Protein AF-A0A4S8LEG8-F1 (afdb_monomer_lite)

Structure (mmCIF, N/CA/C/O backbone):
data_AF-A0A4S8LEG8-F1
#
_entry.id   AF-A0A4S8LEG8-F1
#
loop_
_atom_site.group_PDB
_atom_site.id
_atom_site.type_symbol
_atom_site.label_atom_id
_atom_site.label_alt_id
_atom_site.label_comp_id
_atom_site.label_asym_id
_atom_site.label_entity_id
_atom_site.label_seq_id
_atom_site.pdbx_PDB_ins_code
_atom_site.Cartn_x
_atom_site.Cartn_y
_atom_site.Cartn_z
_atom_site.occupancy
_atom_site.B_iso_or_equiv
_atom_site.auth_seq_id
_atom_site.auth_comp_id
_atom_site.auth_asym_id
_atom_site.auth_atom_id
_atom_site.pdbx_PDB_model_num
ATOM 1 N N . LYS A 1 1 ? 1.225 3.881 13.366 1.00 89.31 1 LYS A N 1
ATOM 2 C CA . LYS A 1 1 ? 0.343 2.714 13.614 1.00 89.31 1 LYS A CA 1
ATOM 3 C C . LYS A 1 1 ? -0.800 3.166 14.527 1.00 89.31 1 LYS A C 1
ATOM 5 O O . LYS A 1 1 ? -0.627 4.171 15.211 1.00 89.31 1 LYS A O 1
ATOM 10 N N . CYS A 1 2 ? -1.961 2.520 14.478 1.00 96.50 2 CYS A N 1
ATOM 11 C CA . CYS A 1 2 ? -3.060 2.716 15.419 1.00 96.50 2 CYS A CA 1
ATOM 12 C C . CYS A 1 2 ? -2.586 2.355 16.827 1.00 96.50 2 CYS A C 1
ATOM 14 O O . CYS A 1 2 ? -1.682 1.531 16.978 1.00 96.50 2 CYS A O 1
ATOM 16 N N . MET A 1 3 ? -3.184 2.983 17.838 1.00 95.31 3 MET A N 1
ATOM 17 C CA . MET A 1 3 ? -2.971 2.568 19.221 1.00 95.31 3 MET A CA 1
ATOM 18 C C . MET A 1 3 ? -3.583 1.183 19.426 1.00 95.31 3 MET A C 1
ATOM 20 O O . MET A 1 3 ? -4.599 0.857 18.805 1.00 95.31 3 MET A O 1
ATOM 24 N N . GLU A 1 4 ? -2.965 0.384 20.284 1.00 93.88 4 GLU A N 1
ATOM 25 C CA . GLU A 1 4 ? -3.436 -0.961 20.602 1.00 93.88 4 GLU A CA 1
ATOM 26 C C . GLU A 1 4 ? -4.898 -0.945 21.076 1.00 93.88 4 GLU A C 1
ATOM 28 O O . GLU A 1 4 ? -5.312 -0.054 21.820 1.00 93.88 4 GLU A O 1
ATOM 33 N N . GLY A 1 5 ? -5.701 -1.889 20.577 1.00 93.44 5 GLY A N 1
ATOM 34 C CA . GLY A 1 5 ? -7.127 -1.995 20.896 1.00 93.44 5 GLY A CA 1
ATOM 35 C C . GLY A 1 5 ? -8.019 -0.928 20.251 1.00 93.44 5 GLY A C 1
ATOM 36 O O . GLY A 1 5 ? -9.228 -0.919 20.482 1.00 93.44 5 GLY A O 1
ATOM 37 N N . THR A 1 6 ? -7.474 -0.027 19.425 1.00 95.75 6 THR A N 1
ATOM 38 C CA . THR A 1 6 ? -8.263 0.997 18.722 1.00 95.75 6 THR A CA 1
ATOM 39 C C . THR A 1 6 ?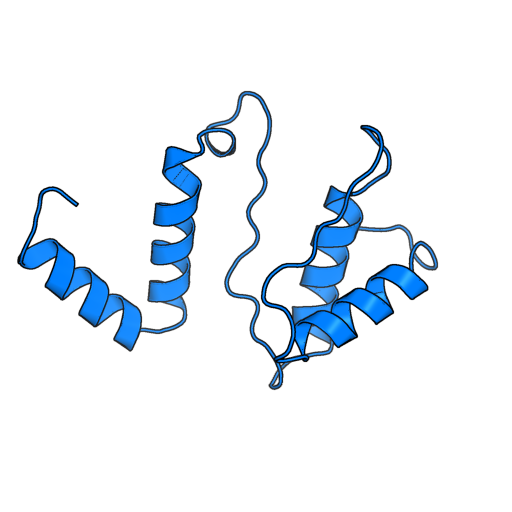 -8.487 0.631 17.261 1.00 95.75 6 THR A C 1
ATOM 41 O O . THR A 1 6 ? -7.613 0.078 16.602 1.00 95.75 6 THR A O 1
ATOM 44 N N . ARG A 1 7 ? -9.654 1.004 16.714 1.00 95.38 7 ARG A N 1
ATOM 45 C CA . ARG A 1 7 ? -10.003 0.799 15.289 1.00 95.38 7 ARG A CA 1
ATOM 46 C C . ARG A 1 7 ? -9.966 -0.670 14.834 1.00 95.38 7 ARG A C 1
ATOM 48 O O . ARG A 1 7 ? -9.916 -0.923 13.637 1.00 95.38 7 ARG A O 1
ATOM 55 N N . GLU A 1 8 ? -10.061 -1.608 15.772 1.00 96.69 8 GLU A N 1
ATOM 56 C CA . GLU A 1 8 ? -9.981 -3.050 15.524 1.00 96.69 8 GLU A CA 1
ATOM 57 C C . GLU A 1 8 ? -10.996 -3.534 14.490 1.00 96.69 8 GLU A C 1
ATOM 59 O O . GLU A 1 8 ? -10.608 -4.171 13.516 1.00 96.69 8 GLU A O 1
ATOM 64 N N . GLN A 1 9 ? -12.268 -3.151 14.638 1.00 97.06 9 GLN A N 1
ATOM 65 C CA . GLN A 1 9 ? -13.312 -3.540 13.688 1.00 97.06 9 GLN A CA 1
ATOM 66 C C . GLN A 1 9 ? -13.002 -3.058 12.265 1.00 97.06 9 GLN A C 1
ATOM 68 O O . GLN A 1 9 ? -13.052 -3.838 11.323 1.00 97.06 9 GLN A O 1
ATOM 73 N N . LEU A 1 10 ? -12.599 -1.791 12.117 1.00 96.88 10 LEU A N 1
ATOM 74 C CA . LEU A 1 10 ? -12.235 -1.224 10.817 1.00 96.88 10 LEU A CA 1
ATOM 75 C C . LEU A 1 10 ? -11.048 -1.967 10.188 1.00 96.88 10 LEU A C 1
ATOM 77 O O . LEU A 1 10 ? -11.038 -2.194 8.984 1.00 96.88 10 LEU A O 1
ATOM 81 N N . LEU A 1 11 ? -10.040 -2.328 10.985 1.00 97.06 11 LEU A N 1
ATOM 82 C CA . LEU A 1 11 ? -8.883 -3.074 10.490 1.00 97.06 11 LEU A CA 1
ATOM 83 C C . LEU A 1 11 ? -9.274 -4.493 10.057 1.00 97.06 11 LEU A C 1
ATOM 85 O O . LEU A 1 11 ? -8.860 -4.915 8.984 1.00 97.06 11 LEU A O 1
ATOM 89 N N . GLN A 1 12 ? -10.130 -5.177 10.820 1.00 95.75 12 GLN A N 1
ATOM 90 C CA . GLN A 1 12 ? -10.661 -6.493 10.447 1.00 95.75 12 GLN A CA 1
ATOM 91 C C . GLN A 1 12 ? -11.478 -6.441 9.149 1.00 95.75 12 GLN A C 1
ATOM 93 O O . GLN A 1 12 ? -11.356 -7.326 8.304 1.00 95.75 12 GLN A O 1
ATOM 98 N N . ASP A 1 13 ? -12.297 -5.404 8.968 1.00 95.81 13 ASP A N 1
ATOM 99 C CA . ASP A 1 13 ? -13.072 -5.214 7.740 1.00 95.81 13 ASP A CA 1
ATOM 100 C C . ASP A 1 13 ? -12.144 -4.971 6.537 1.00 95.81 13 ASP A C 1
ATOM 102 O O . ASP A 1 13 ? -12.359 -5.526 5.459 1.00 95.81 13 ASP A O 1
ATOM 106 N N . LEU A 1 14 ? -11.065 -4.204 6.729 1.00 95.94 14 LEU A N 1
ATOM 107 C CA . LEU A 1 14 ? -10.052 -3.964 5.700 1.00 95.94 14 LEU A CA 1
ATOM 108 C C . LEU A 1 14 ? -9.224 -5.217 5.373 1.00 95.94 14 LEU A C 1
ATOM 110 O O . LEU A 1 14 ? -8.911 -5.436 4.209 1.00 95.94 14 LEU A O 1
ATOM 114 N N . GLU A 1 15 ? -8.893 -6.060 6.350 1.00 94.44 15 GLU A N 1
ATOM 115 C CA . GLU A 1 15 ? -8.215 -7.345 6.110 1.00 94.44 15 GLU A CA 1
ATOM 116 C C . GLU A 1 15 ? -9.083 -8.295 5.274 1.00 94.44 15 GLU A C 1
ATOM 118 O O . GLU A 1 15 ? -8.612 -8.904 4.309 1.00 94.44 15 GLU A O 1
ATOM 123 N N . LYS A 1 16 ? -10.382 -8.370 5.580 1.00 93.75 16 LYS A N 1
ATOM 124 C CA . LYS A 1 16 ? -11.339 -9.119 4.752 1.00 93.75 16 LYS A CA 1
ATOM 125 C C . LYS A 1 16 ? -11.411 -8.544 3.344 1.00 93.75 16 LYS A C 1
ATOM 127 O O . LYS A 1 16 ? -11.384 -9.298 2.378 1.00 93.75 16 LYS A O 1
ATOM 132 N N . TRP A 1 17 ? -11.451 -7.218 3.221 1.00 94.94 17 TRP A N 1
ATOM 133 C CA . TRP A 1 17 ? -11.417 -6.561 1.919 1.00 94.94 17 TRP A CA 1
ATOM 134 C C . TRP A 1 17 ? -10.155 -6.933 1.126 1.00 94.94 17 TRP A C 1
ATOM 136 O O . TRP A 1 17 ? -10.283 -7.275 -0.044 1.00 94.94 17 TRP A O 1
ATOM 146 N N . THR A 1 18 ? -8.966 -6.963 1.747 1.00 93.19 18 THR A N 1
ATOM 147 C CA . THR A 1 18 ? -7.722 -7.297 1.022 1.00 93.19 18 THR A CA 1
ATOM 148 C C . THR A 1 18 ? -7.731 -8.686 0.392 1.00 93.19 18 THR A C 1
ATOM 150 O O . THR A 1 18 ? -7.061 -8.889 -0.610 1.00 93.19 18 THR A O 1
ATOM 153 N N . THR A 1 19 ? -8.485 -9.632 0.951 1.00 90.94 19 THR A N 1
ATOM 154 C CA . THR A 1 19 ? -8.565 -11.017 0.454 1.00 90.94 19 THR A CA 1
ATOM 155 C C . THR A 1 19 ? -9.793 -11.271 -0.427 1.00 90.94 19 THR A C 1
ATOM 157 O O . THR A 1 19 ? -9.967 -12.378 -0.935 1.00 90.94 19 THR A O 1
ATOM 160 N N . SER A 1 20 ? -10.640 -10.258 -0.630 1.00 90.00 20 SER A N 1
ATOM 161 C CA . SER A 1 20 ? -11.809 -10.329 -1.505 1.00 90.00 20 SER A CA 1
ATOM 162 C C . SER A 1 20 ? -11.453 -9.931 -2.938 1.00 90.00 20 SER A C 1
ATOM 164 O O . SER A 1 20 ? -10.753 -8.951 -3.169 1.00 90.00 20 SER A O 1
ATOM 166 N N . ASN A 1 21 ? -12.016 -10.646 -3.914 1.00 83.88 21 ASN A N 1
ATOM 167 C CA . ASN A 1 21 ? -11.873 -10.330 -5.340 1.00 83.88 21 ASN A CA 1
ATOM 168 C C . ASN A 1 21 ? -12.974 -9.387 -5.867 1.00 83.88 21 ASN A C 1
ATOM 170 O O . ASN A 1 21 ? -13.066 -9.158 -7.071 1.00 83.88 21 ASN A O 1
ATOM 174 N N . GLU A 1 22 ? -13.844 -8.868 -4.997 1.00 87.62 22 GLU A N 1
ATOM 175 C CA . GLU A 1 22 ? -15.012 -8.077 -5.408 1.00 87.62 22 GLU A CA 1
ATOM 176 C C . GLU A 1 22 ? -14.705 -6.583 -5.595 1.00 87.62 22 GLU A C 1
ATOM 178 O O . GLU A 1 22 ? -15.378 -5.902 -6.370 1.00 87.62 22 GLU A O 1
ATOM 183 N N . GLN A 1 23 ? -13.708 -6.047 -4.879 1.00 88.75 23 GLN A N 1
ATOM 184 C CA . GLN A 1 23 ? -13.403 -4.615 -4.856 1.00 88.75 23 GLN A CA 1
ATOM 185 C C . GLN A 1 23 ? -11.898 -4.355 -4.904 1.00 88.75 23 GLN A C 1
ATOM 187 O O . GLN A 1 23 ? -11.163 -4.764 -4.014 1.00 88.75 23 GLN A O 1
ATOM 192 N N . ASN A 1 24 ? -11.456 -3.555 -5.876 1.00 90.31 24 ASN A N 1
ATOM 193 C CA . ASN A 1 24 ? -10.032 -3.252 -6.077 1.00 90.31 24 ASN A CA 1
ATOM 194 C C . ASN A 1 24 ? -9.525 -2.049 -5.262 1.00 90.31 24 ASN A C 1
ATOM 196 O O . ASN A 1 24 ? -8.319 -1.830 -5.178 1.00 90.31 24 ASN A O 1
ATOM 200 N N . VAL A 1 25 ? -10.421 -1.233 -4.690 1.00 93.31 25 VAL A N 1
ATOM 201 C CA . VAL A 1 25 ? -10.055 -0.006 -3.963 1.00 93.31 25 VAL A CA 1
ATOM 202 C C . VAL A 1 25 ? -10.887 0.136 -2.692 1.00 93.31 25 VAL A C 1
ATOM 204 O O . VAL A 1 25 ? -12.112 0.197 -2.760 1.00 93.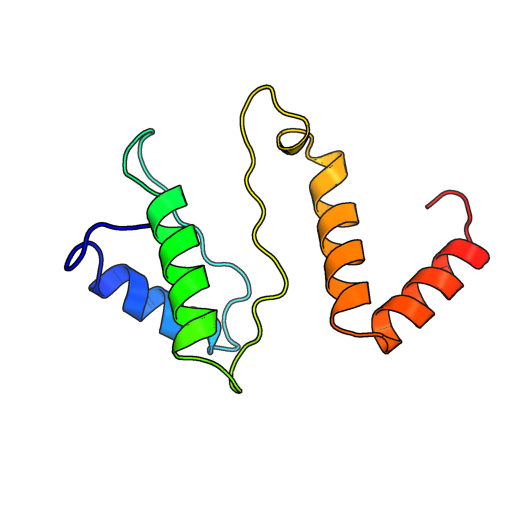31 25 VAL A O 1
ATOM 207 N N . ALA A 1 26 ? -10.212 0.287 -1.551 1.00 94.19 26 ALA A N 1
ATOM 208 C CA . ALA A 1 26 ? -10.811 0.738 -0.299 1.00 94.19 26 ALA A CA 1
ATOM 209 C C . ALA A 1 26 ? -10.478 2.213 -0.043 1.00 94.19 26 ALA A C 1
ATOM 211 O O . ALA A 1 26 ? -9.331 2.644 -0.181 1.00 94.19 26 ALA A O 1
ATOM 212 N N . TRP A 1 27 ? -11.480 2.991 0.371 1.00 95.00 27 TRP A N 1
ATOM 213 C CA . TRP A 1 27 ? -11.335 4.423 0.630 1.00 95.00 27 TRP A CA 1
ATOM 214 C C . TRP A 1 27 ? -11.529 4.757 2.112 1.00 95.00 27 TRP A C 1
ATOM 216 O O . TRP A 1 27 ? -12.617 4.589 2.660 1.00 95.00 27 TRP A O 1
ATOM 226 N N . ILE A 1 28 ? -10.486 5.285 2.761 1.00 94.50 28 ILE A N 1
ATOM 227 C CA . ILE A 1 28 ? -10.530 5.729 4.164 1.00 94.50 28 ILE A CA 1
ATOM 228 C C . ILE A 1 28 ? -10.594 7.259 4.201 1.00 94.50 28 ILE A C 1
ATOM 230 O O . ILE A 1 28 ? -9.608 7.944 3.921 1.00 94.50 28 ILE A O 1
ATOM 234 N N . SER A 1 29 ? -11.741 7.810 4.595 1.00 94.06 29 SER A N 1
ATOM 235 C CA . SER A 1 29 ? -11.977 9.256 4.674 1.00 94.06 29 SER A CA 1
ATOM 236 C C . SER A 1 29 ? -12.234 9.733 6.108 1.00 94.06 29 SER A C 1
ATOM 238 O O . SER A 1 29 ? -12.501 8.954 7.020 1.00 94.06 29 SER A O 1
ATOM 240 N N . GLY A 1 30 ? -12.077 11.039 6.337 1.00 93.94 30 GLY A N 1
ATOM 241 C CA . GLY A 1 30 ? -12.275 11.657 7.648 1.00 93.94 30 GLY A CA 1
ATOM 242 C C . GLY A 1 30 ? -11.465 12.935 7.836 1.00 93.94 30 GLY A C 1
ATOM 243 O O . GLY A 1 30 ? -10.576 13.253 7.040 1.00 93.94 30 GLY A O 1
ATOM 244 N N . ILE A 1 31 ? -11.749 13.650 8.923 1.00 95.25 31 ILE A N 1
ATOM 245 C CA . ILE A 1 31 ? -11.146 14.950 9.252 1.00 95.25 31 ILE A CA 1
ATOM 246 C C . ILE A 1 31 ? -9.612 14.837 9.355 1.00 95.25 31 ILE A C 1
ATOM 2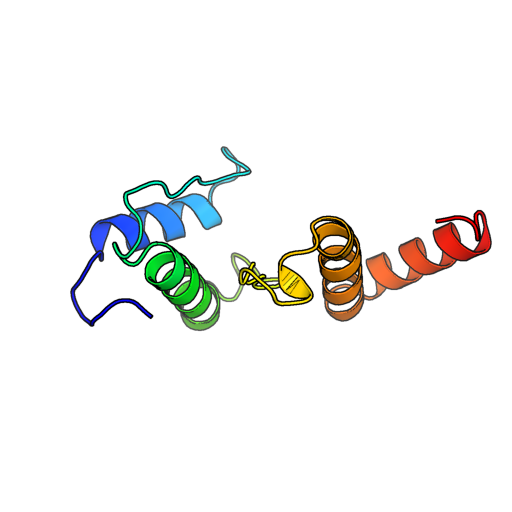48 O O . ILE A 1 31 ? -9.052 13.768 9.621 1.00 95.25 31 ILE A O 1
ATOM 252 N N . ALA A 1 32 ? -8.890 15.924 9.077 1.00 92.25 32 ALA A N 1
ATOM 253 C CA . ALA A 1 32 ? -7.448 15.979 9.309 1.00 92.25 32 ALA A CA 1
ATOM 254 C C . ALA A 1 32 ? -7.116 15.622 10.773 1.00 92.25 32 ALA A C 1
ATOM 256 O O . ALA A 1 32 ? -7.861 15.958 11.687 1.00 92.25 32 ALA A O 1
ATOM 257 N N . GLY A 1 33 ? -6.022 14.891 10.995 1.00 91.44 33 GLY A N 1
ATOM 258 C CA . GLY A 1 33 ? -5.599 14.489 12.343 1.00 91.44 33 GLY A CA 1
ATOM 259 C C . GLY A 1 33 ? -6.318 13.276 12.952 1.00 91.44 33 GLY A C 1
ATOM 260 O O . GLY A 1 33 ? -5.885 12.793 13.988 1.00 91.44 33 GLY A O 1
ATOM 261 N N . THR A 1 34 ? -7.337 12.691 12.311 1.00 94.19 34 THR A N 1
ATOM 262 C CA . THR A 1 34 ? -8.072 11.530 12.874 1.00 94.19 34 THR A CA 1
ATOM 263 C C . THR A 1 34 ? -7.351 10.180 12.763 1.00 94.19 34 THR A C 1
ATOM 265 O O . THR A 1 34 ? -7.927 9.140 13.082 1.00 94.19 34 THR A O 1
ATOM 268 N N . GLY A 1 35 ? -6.101 10.168 12.292 1.00 94.44 35 GLY A N 1
ATOM 269 C CA . GLY A 1 35 ? -5.291 8.949 12.223 1.00 94.44 35 GLY A CA 1
ATOM 270 C C . GLY A 1 35 ? -5.522 8.062 10.994 1.00 94.44 35 GLY A C 1
ATOM 271 O O . GLY A 1 35 ? -5.155 6.894 11.029 1.00 94.44 35 GLY A O 1
ATOM 272 N N . LYS A 1 36 ? -6.065 8.579 9.883 1.00 95.75 36 LYS A N 1
ATOM 273 C CA . LYS A 1 36 ? -6.253 7.806 8.629 1.00 95.75 36 LYS A CA 1
ATOM 274 C C . LYS A 1 36 ? -4.976 7.095 8.161 1.00 95.75 36 LYS A C 1
ATOM 276 O O . LYS A 1 36 ? -4.984 5.893 7.925 1.00 95.75 36 LYS A O 1
ATOM 281 N N . SER A 1 37 ? -3.854 7.816 8.113 1.00 94.38 37 SER A N 1
ATOM 282 C CA . SER A 1 37 ? -2.555 7.231 7.755 1.00 94.38 37 SER A CA 1
ATOM 283 C C . SER A 1 37 ? -2.093 6.187 8.777 1.00 94.38 37 SER A C 1
ATOM 285 O O . SER A 1 37 ? -1.415 5.233 8.415 1.00 94.38 37 SER A O 1
ATOM 287 N N . ALA A 1 38 ? -2.487 6.320 10.049 1.00 96.19 38 ALA A N 1
ATOM 288 C CA . ALA A 1 38 ? -2.192 5.319 11.069 1.00 96.19 38 ALA A CA 1
ATOM 289 C C . ALA A 1 38 ? -2.963 4.010 10.827 1.00 96.19 38 ALA A C 1
ATOM 291 O O . ALA A 1 38 ? -2.385 2.946 11.050 1.00 96.19 38 ALA A O 1
ATOM 292 N 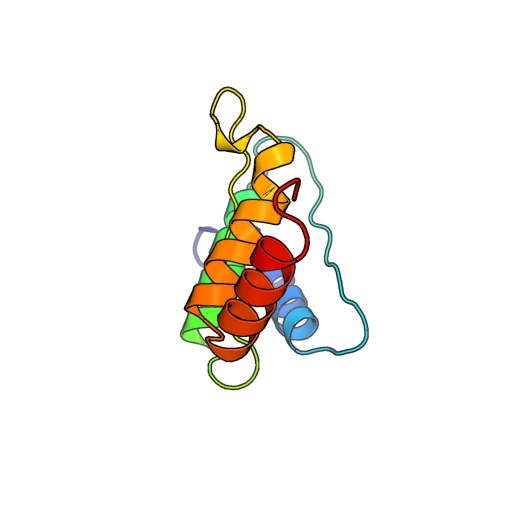N . VAL A 1 39 ? -4.203 4.079 10.321 1.00 97.00 39 VAL A N 1
ATOM 293 C CA . VAL A 1 39 ? -4.979 2.901 9.887 1.00 97.00 39 VAL A CA 1
ATOM 294 C C . VAL A 1 39 ? -4.281 2.207 8.721 1.00 97.00 39 VAL A C 1
ATOM 296 O O . VAL A 1 39 ? -3.989 1.022 8.831 1.00 97.00 39 VAL A O 1
ATOM 299 N N . ALA A 1 40 ? -3.917 2.944 7.665 1.00 95.69 40 ALA A N 1
ATOM 300 C CA . ALA A 1 40 ? -3.219 2.379 6.504 1.00 95.69 40 ALA A CA 1
ATOM 301 C C . ALA A 1 40 ? -1.898 1.684 6.892 1.00 95.69 40 ALA A C 1
ATOM 303 O O . ALA A 1 40 ? -1.638 0.560 6.472 1.00 95.69 40 ALA A O 1
ATOM 304 N N . VAL A 1 41 ? -1.097 2.311 7.762 1.00 95.62 41 VAL A N 1
ATOM 305 C CA . VAL A 1 41 ? 0.144 1.709 8.286 1.00 95.62 41 VAL A CA 1
ATOM 306 C C . VAL A 1 41 ? -0.138 0.450 9.109 1.00 95.62 41 VAL A C 1
ATOM 308 O O . VAL A 1 41 ? 0.623 -0.507 9.035 1.00 95.62 41 VAL A O 1
ATOM 311 N N . SER A 1 42 ? -1.220 0.425 9.890 1.00 96.50 42 SER A N 1
ATOM 312 C CA . SER A 1 42 ? -1.568 -0.751 10.702 1.00 96.50 42 SER A CA 1
ATOM 313 C C . SER A 1 42 ? -2.049 -1.909 9.848 1.00 96.50 42 SER A C 1
ATOM 315 O O . SER A 1 42 ? -1.613 -3.030 10.078 1.00 96.50 42 SER A O 1
ATOM 317 N N . LEU A 1 43 ? -2.883 -1.634 8.842 1.00 95.75 43 LEU A N 1
ATOM 318 C CA . LEU A 1 43 ? -3.293 -2.628 7.856 1.00 95.75 43 LEU A CA 1
ATOM 319 C C . LEU A 1 43 ? -2.067 -3.210 7.146 1.00 95.75 43 LEU A C 1
ATOM 321 O O . LEU A 1 43 ? -1.928 -4.421 7.068 1.00 95.75 43 LEU A O 1
ATOM 325 N N . ALA A 1 44 ? -1.131 -2.361 6.712 1.00 94.81 44 ALA A N 1
ATOM 326 C CA . ALA A 1 44 ? 0.108 -2.807 6.084 1.00 94.81 44 ALA A CA 1
ATOM 327 C C . ALA A 1 44 ? 0.962 -3.707 6.998 1.00 94.81 44 ALA A C 1
ATOM 329 O O . ALA A 1 44 ? 1.600 -4.635 6.507 1.00 94.81 44 ALA A O 1
ATOM 330 N N . SER A 1 45 ? 0.994 -3.457 8.313 1.00 94.38 45 SER A N 1
ATOM 331 C CA . SER A 1 45 ? 1.616 -4.384 9.271 1.00 94.38 45 SER A CA 1
ATOM 332 C C . SER A 1 45 ? 0.869 -5.716 9.331 1.00 94.38 45 SER A C 1
ATOM 334 O O . SER A 1 45 ? 1.498 -6.756 9.212 1.00 94.38 45 SER A O 1
ATOM 336 N N . ARG A 1 46 ? -0.465 -5.699 9.437 1.00 93.81 46 ARG A N 1
ATOM 337 C CA . ARG A 1 46 ? -1.269 -6.928 9.536 1.00 93.81 46 ARG A CA 1
ATOM 338 C C . ARG A 1 46 ? -1.228 -7.779 8.274 1.00 93.81 46 ARG A C 1
ATOM 340 O O . ARG A 1 46 ? -1.172 -8.993 8.380 1.00 93.81 46 ARG A O 1
ATOM 347 N N . VAL A 1 47 ? -1.187 -7.164 7.092 1.00 93.19 47 VAL A N 1
ATOM 348 C CA . VAL A 1 47 ? -0.996 -7.896 5.831 1.00 93.19 47 VAL A CA 1
ATOM 349 C C . VAL A 1 47 ? 0.340 -8.642 5.840 1.00 93.19 47 VAL A C 1
ATOM 351 O O . VAL A 1 47 ? 0.382 -9.804 5.456 1.00 93.19 47 VAL A O 1
ATOM 354 N N . ARG A 1 48 ? 1.417 -7.999 6.315 1.00 90.94 48 ARG A N 1
ATOM 355 C CA . ARG A 1 48 ? 2.738 -8.636 6.427 1.00 90.94 48 ARG A CA 1
ATOM 356 C C . ARG A 1 48 ? 2.801 -9.711 7.512 1.00 90.94 48 ARG A C 1
ATOM 358 O O . ARG A 1 48 ? 3.525 -10.667 7.338 1.00 90.94 48 ARG A O 1
ATOM 365 N N . GLU A 1 49 ? 2.105 -9.536 8.630 1.00 89.94 49 GLU A N 1
ATOM 366 C CA . GLU A 1 49 ? 2.217 -10.434 9.791 1.00 89.94 49 GLU A CA 1
ATOM 367 C C . GLU A 1 49 ? 1.229 -11.614 9.727 1.00 89.94 49 GLU A C 1
ATOM 369 O O . GLU A 1 49 ? 1.557 -12.715 10.159 1.00 89.94 49 GLU A O 1
ATOM 374 N N . ASN A 1 50 ? 0.023 -11.396 9.191 1.00 86.44 50 ASN A N 1
ATOM 375 C CA . ASN A 1 50 ? -1.112 -12.314 9.355 1.00 86.44 50 ASN A CA 1
ATOM 376 C C . ASN A 1 50 ? -1.637 -12.903 8.040 1.00 86.44 50 ASN A C 1
ATOM 378 O O . ASN A 1 50 ? -2.372 -13.887 8.079 1.00 86.44 50 ASN A O 1
ATOM 382 N N . LEU A 1 51 ? -1.332 -12.289 6.891 1.00 81.88 51 LEU A N 1
ATOM 383 C CA . LEU A 1 51 ? -1.906 -12.666 5.590 1.00 81.88 51 LEU A CA 1
ATOM 384 C C . LEU A 1 51 ? -0.860 -13.183 4.595 1.00 81.88 51 LEU A C 1
ATOM 386 O O . LEU A 1 51 ? -1.152 -13.292 3.397 1.00 81.88 51 LEU A O 1
ATOM 390 N N . GLU A 1 52 ? 0.337 -13.535 5.079 1.00 74.81 52 GLU A N 1
ATOM 391 C CA . GLU A 1 52 ? 1.367 -14.172 4.258 1.00 74.81 52 GLU A CA 1
ATOM 392 C C . GLU A 1 52 ? 0.790 -15.415 3.556 1.00 74.81 52 GLU A C 1
ATOM 394 O O . GLU A 1 52 ? 0.199 -16.297 4.177 1.00 74.81 52 GLU A O 1
ATOM 399 N N . GLY A 1 53 ? 0.913 -15.453 2.227 1.00 81.06 53 GLY A N 1
ATOM 400 C CA . GLY A 1 53 ? 0.395 -16.531 1.376 1.00 81.06 53 GLY A CA 1
ATOM 401 C C . GLY A 1 53 ? -0.997 -16.294 0.776 1.00 81.06 53 GLY A C 1
ATOM 402 O O . GLY A 1 53 ? -1.326 -16.946 -0.210 1.00 81.06 53 GLY A O 1
ATOM 403 N N . SER A 1 54 ? -1.788 -15.347 1.296 1.00 86.44 54 SER A N 1
ATOM 404 C CA . SER A 1 54 ? -3.079 -14.956 0.690 1.00 86.44 54 SER A CA 1
ATOM 405 C C . SER A 1 54 ? -2.969 -13.669 -0.125 1.00 86.44 54 SER A C 1
ATOM 407 O O . SER A 1 54 ? -3.532 -13.567 -1.211 1.00 86.44 54 SER A O 1
ATOM 409 N N . VAL A 1 55 ? -2.216 -12.693 0.386 1.00 88.44 55 VAL A N 1
ATOM 410 C CA . VAL A 1 55 ? -1.931 -11.419 -0.280 1.00 88.44 55 VAL A CA 1
ATOM 411 C C . VAL A 1 55 ? -0.497 -11.006 0.011 1.00 88.44 55 VAL A C 1
ATOM 413 O O . VAL A 1 55 ? 0.022 -11.227 1.102 1.00 88.44 55 VAL A O 1
ATOM 416 N N . SER A 1 56 ? 0.139 -10.352 -0.959 1.00 86.62 56 SER A N 1
ATOM 417 C CA . SER A 1 56 ? 1.445 -9.722 -0.776 1.00 86.62 56 SER A CA 1
ATOM 418 C C . SER A 1 56 ? 1.319 -8.208 -0.853 1.00 86.62 56 SER A C 1
ATOM 420 O O . SER A 1 56 ? 0.764 -7.653 -1.801 1.00 86.62 56 SER A O 1
ATOM 422 N N . LEU A 1 57 ? 1.868 -7.522 0.147 1.00 90.31 57 LEU A N 1
ATOM 423 C CA . LEU A 1 57 ? 1.962 -6.071 0.131 1.00 90.31 57 LEU A CA 1
ATOM 424 C C . LEU A 1 57 ? 3.126 -5.638 -0.763 1.00 90.31 57 LEU A C 1
ATOM 426 O O . LEU A 1 57 ? 4.283 -5.769 -0.372 1.00 90.31 57 LEU A O 1
ATOM 430 N N . ALA A 1 58 ? 2.808 -5.074 -1.928 1.00 88.88 58 ALA A N 1
ATOM 431 C CA . ALA A 1 58 ? 3.828 -4.599 -2.856 1.00 88.88 58 ALA A CA 1
ATOM 432 C C . ALA A 1 58 ? 4.573 -3.357 -2.338 1.00 88.88 58 ALA A C 1
ATOM 434 O O . ALA A 1 58 ? 5.798 -3.300 -2.356 1.00 88.88 58 ALA A O 1
ATOM 435 N N . LEU A 1 59 ? 3.838 -2.350 -1.858 1.00 91.81 59 LEU A N 1
ATOM 436 C CA . LEU A 1 59 ? 4.425 -1.117 -1.332 1.00 91.81 59 LEU A CA 1
ATOM 437 C C . LEU A 1 59 ? 3.454 -0.335 -0.451 1.00 91.81 59 LEU A C 1
ATOM 439 O O . LEU A 1 59 ? 2.239 -0.522 -0.490 1.00 91.81 59 LEU A O 1
ATOM 443 N N . THR A 1 60 ? 4.011 0.611 0.297 1.00 91.62 60 THR A N 1
ATOM 444 C CA . THR A 1 60 ? 3.271 1.665 0.997 1.00 91.62 60 THR A CA 1
ATOM 445 C C . THR A 1 60 ? 3.788 3.019 0.540 1.00 91.62 60 THR A C 1
ATOM 447 O O . THR A 1 60 ? 4.989 3.266 0.626 1.00 91.62 60 THR A O 1
ATOM 450 N N . PHE A 1 61 ? 2.896 3.904 0.095 1.00 90.75 61 PHE A N 1
ATOM 451 C CA . PHE A 1 61 ? 3.257 5.243 -0.371 1.00 90.75 61 PHE A CA 1
ATOM 452 C C . PHE A 1 61 ? 2.665 6.318 0.544 1.00 90.75 61 PHE A C 1
ATOM 454 O O . PHE A 1 61 ? 1.463 6.332 0.814 1.00 90.75 61 PHE A O 1
ATOM 461 N N . HIS A 1 62 ? 3.510 7.236 1.011 1.00 88.75 62 HIS A N 1
ATOM 462 C CA . HIS A 1 62 ? 3.123 8.315 1.915 1.00 88.75 62 HIS A CA 1
ATOM 463 C C . HIS A 1 62 ? 3.248 9.669 1.222 1.00 88.75 62 HIS A C 1
ATOM 465 O O . HIS A 1 62 ? 4.350 10.183 1.067 1.00 88.75 62 HIS A O 1
ATOM 471 N N . CYS A 1 63 ? 2.114 10.274 0.868 1.00 88.69 63 CYS A N 1
ATOM 472 C CA . CYS A 1 63 ? 2.068 11.633 0.333 1.00 88.69 63 CYS A CA 1
ATOM 473 C C . CYS A 1 63 ? 2.205 12.650 1.477 1.00 88.69 63 CYS A C 1
ATOM 475 O O . CYS A 1 63 ? 1.267 12.852 2.255 1.00 88.69 63 CYS A O 1
ATOM 477 N N . VAL A 1 64 ? 3.386 13.260 1.605 1.00 88.12 64 VAL A N 1
ATOM 478 C CA . VAL A 1 64 ? 3.687 14.261 2.638 1.00 88.12 64 VAL A CA 1
ATOM 479 C C . VAL A 1 64 ? 3.784 15.631 1.982 1.00 88.12 64 VAL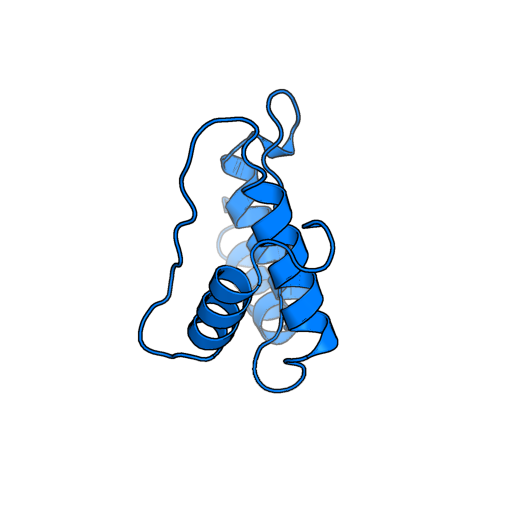 A C 1
ATOM 481 O O . VAL A 1 64 ? 4.590 15.847 1.084 1.00 88.12 64 VAL A O 1
ATOM 484 N N . LYS A 1 65 ? 2.939 16.571 2.414 1.00 87.06 65 LYS A N 1
ATOM 485 C CA . LYS A 1 65 ? 2.880 17.915 1.829 1.00 87.06 65 LYS A CA 1
ATOM 486 C C . LYS A 1 65 ? 4.234 18.622 1.958 1.00 87.06 65 LYS A C 1
ATOM 488 O O . LYS A 1 65 ? 4.719 18.788 3.071 1.00 87.06 65 LYS A O 1
ATOM 493 N N . GLY A 1 66 ? 4.769 19.097 0.833 1.00 89.81 66 GLY A N 1
ATOM 494 C CA . GLY A 1 66 ? 6.053 19.805 0.777 1.00 89.81 66 GLY A CA 1
ATOM 495 C C . GLY A 1 66 ? 7.255 18.899 0.510 1.00 89.81 66 GLY A C 1
ATOM 496 O O . GLY A 1 66 ? 8.321 19.412 0.200 1.00 89.81 66 GLY A O 1
ATOM 497 N N . GLU A 1 67 ? 7.067 17.580 0.555 1.00 91.44 67 GLU A N 1
ATOM 498 C CA . GLU A 1 67 ? 8.088 16.597 0.198 1.00 91.44 67 GLU A CA 1
ATOM 499 C C . GLU A 1 67 ? 7.938 16.149 -1.257 1.00 91.44 67 GLU A C 1
ATOM 501 O O . GLU A 1 67 ? 6.868 16.273 -1.862 1.00 91.44 67 GLU A O 1
ATOM 506 N N . GLU A 1 68 ? 8.985 15.535 -1.803 1.00 86.88 68 GLU A N 1
ATOM 507 C CA . GLU A 1 68 ? 8.957 14.924 -3.138 1.00 86.88 68 GLU A CA 1
ATOM 508 C C . GLU A 1 68 ? 7.808 13.918 -3.285 1.00 86.88 68 GLU A C 1
ATOM 510 O O . GLU A 1 68 ? 7.154 13.866 -4.324 1.00 86.88 68 GLU A O 1
ATOM 515 N N . THR A 1 69 ? 7.462 13.194 -2.217 1.00 85.69 69 THR A N 1
ATOM 516 C CA . THR A 1 69 ? 6.350 12.232 -2.219 1.00 85.69 69 THR A CA 1
ATOM 517 C C . THR A 1 69 ? 4.968 12.869 -2.389 1.00 85.69 69 THR A C 1
ATOM 519 O O . THR A 1 69 ? 3.991 12.153 -2.603 1.00 85.69 69 THR A O 1
ATOM 522 N N . SER A 1 70 ? 4.852 14.201 -2.325 1.00 89.00 70 SER A N 1
ATOM 523 C CA . SER A 1 70 ? 3.622 14.904 -2.710 1.00 89.00 70 SER A CA 1
ATOM 524 C C . SER A 1 70 ? 3.453 15.098 -4.216 1.00 89.00 70 SER A C 1
ATOM 526 O O . SER A 1 70 ? 2.360 15.455 -4.665 1.00 89.00 70 SER A O 1
ATOM 528 N N . LYS A 1 71 ? 4.489 14.824 -5.019 1.00 91.38 71 LYS A N 1
ATOM 529 C CA . LYS A 1 71 ? 4.410 14.866 -6.480 1.00 91.3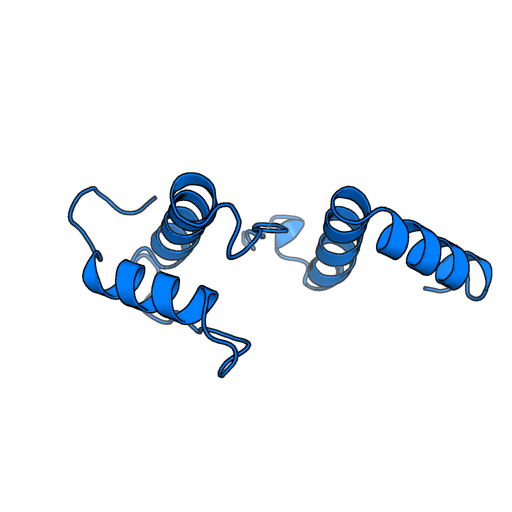8 71 LYS A CA 1
ATOM 530 C C . LYS A 1 71 ? 3.692 13.622 -6.992 1.00 91.38 71 LYS A C 1
ATOM 532 O O . LYS A 1 71 ? 4.246 12.525 -7.006 1.00 91.38 71 LYS A O 1
ATOM 537 N N . LEU A 1 72 ? 2.463 13.805 -7.474 1.00 86.31 72 LEU A N 1
ATOM 538 C CA . LEU A 1 72 ? 1.657 12.723 -8.055 1.00 86.31 72 LEU A CA 1
ATOM 539 C C . LEU A 1 72 ? 2.345 12.034 -9.242 1.00 86.31 72 LEU A C 1
ATOM 541 O O . LEU A 1 72 ? 2.126 10.845 -9.456 1.00 86.31 72 LEU A O 1
ATOM 545 N N . SER A 1 73 ? 3.214 12.749 -9.964 1.00 90.94 73 SER A N 1
ATOM 546 C CA . SER A 1 73 ? 4.020 12.185 -11.050 1.00 90.94 73 SER A CA 1
ATOM 547 C C . SER A 1 73 ? 4.948 11.055 -10.598 1.00 90.94 73 SER A C 1
ATOM 549 O O . SER A 1 73 ? 5.333 10.241 -11.426 1.00 90.94 73 SER A O 1
ATOM 551 N N . LEU A 1 74 ? 5.289 10.968 -9.307 1.00 90.56 74 LEU A N 1
ATOM 552 C CA . LEU A 1 74 ? 6.140 9.904 -8.770 1.00 90.56 74 LEU A CA 1
ATOM 553 C C . LEU A 1 74 ? 5.357 8.667 -8.326 1.00 90.56 74 LEU A C 1
ATOM 555 O O . LEU A 1 74 ? 5.968 7.616 -8.144 1.00 90.56 74 LEU A O 1
ATOM 559 N N . LEU A 1 75 ? 4.032 8.749 -8.164 1.00 90.00 75 LEU A N 1
ATOM 560 C CA . LEU A 1 75 ? 3.239 7.643 -7.620 1.00 90.00 75 LEU A CA 1
ATOM 561 C C . LEU A 1 75 ? 3.326 6.398 -8.509 1.00 90.00 75 LEU A C 1
ATOM 563 O O . LEU A 1 75 ? 3.714 5.333 -8.037 1.00 90.00 75 LEU A O 1
ATOM 567 N N . VAL A 1 76 ? 2.996 6.539 -9.796 1.00 91.88 76 VAL A N 1
ATOM 568 C CA . VAL A 1 76 ? 2.989 5.413 -10.742 1.00 91.88 76 VAL A CA 1
ATOM 569 C C . VAL A 1 76 ? 4.402 4.860 -10.976 1.00 91.88 76 VAL A C 1
ATOM 571 O O . VAL A 1 76 ? 4.568 3.654 -10.806 1.00 91.88 76 VAL A O 1
ATOM 574 N N . PRO A 1 77 ? 5.444 5.679 -11.242 1.00 92.00 77 PRO A N 1
ATOM 575 C CA . PRO A 1 77 ? 6.814 5.173 -11.360 1.00 92.00 77 PRO A CA 1
ATOM 576 C C . PRO A 1 77 ? 7.302 4.432 -10.112 1.00 92.00 77 PRO A C 1
ATOM 578 O O . PRO A 1 77 ? 7.931 3.383 -10.228 1.00 92.00 77 PRO A O 1
ATOM 581 N N . THR A 1 78 ? 6.965 4.926 -8.914 1.00 93.44 78 THR A N 1
ATOM 582 C CA . THR A 1 78 ? 7.307 4.242 -7.658 1.00 93.44 78 THR A CA 1
ATOM 583 C C . THR A 1 78 ? 6.617 2.881 -7.572 1.00 93.44 78 THR A C 1
ATOM 585 O O . THR A 1 78 ? 7.251 1.899 -7.194 1.00 93.44 78 THR A O 1
ATOM 588 N N . ILE A 1 79 ? 5.337 2.796 -7.959 1.00 93.50 79 ILE A N 1
ATOM 589 C CA . ILE A 1 79 ? 4.604 1.525 -8.005 1.00 93.50 79 ILE A CA 1
ATOM 590 C C . ILE A 1 79 ? 5.279 0.540 -8.964 1.00 93.50 79 ILE A C 1
ATOM 592 O O . ILE A 1 79 ? 5.586 -0.578 -8.555 1.00 93.50 79 ILE A O 1
ATOM 596 N N . CYS A 1 80 ? 5.564 0.960 -10.199 1.00 94.19 80 CYS A N 1
ATOM 597 C CA . CYS A 1 80 ? 6.230 0.120 -11.196 1.00 94.19 80 CYS A CA 1
ATOM 598 C C . CYS A 1 80 ? 7.597 -0.371 -10.701 1.00 94.19 80 CYS A C 1
ATOM 600 O O . CYS A 1 80 ? 7.903 -1.557 -10.797 1.00 94.19 80 CYS A O 1
ATOM 602 N N . TYR A 1 81 ? 8.400 0.516 -10.110 1.00 93.69 81 TYR A N 1
ATOM 603 C CA . TYR A 1 81 ? 9.715 0.167 -9.577 1.00 93.69 81 TYR A CA 1
ATOM 604 C C . TYR A 1 81 ? 9.639 -0.931 -8.506 1.00 93.69 81 TYR A C 1
ATOM 606 O O . TYR A 1 81 ? 10.334 -1.942 -8.609 1.00 93.69 81 TYR A O 1
ATOM 614 N N . TYR A 1 82 ? 8.768 -0.778 -7.504 1.00 94.62 82 TYR A N 1
ATOM 615 C CA . TYR A 1 82 ? 8.624 -1.791 -6.452 1.00 94.62 82 TYR A CA 1
ATOM 616 C C . TYR A 1 82 ? 8.007 -3.095 -6.973 1.00 94.62 82 TYR A C 1
ATOM 618 O O . TYR A 1 82 ? 8.428 -4.173 -6.556 1.00 94.62 82 TYR A O 1
ATOM 626 N N . LEU A 1 83 ? 7.064 -3.031 -7.919 1.00 94.00 83 LEU A N 1
ATOM 627 C CA . LEU A 1 83 ? 6.526 -4.234 -8.560 1.00 94.00 83 LEU A CA 1
ATOM 628 C C . LEU A 1 83 ? 7.602 -5.005 -9.332 1.00 94.00 83 LEU A C 1
ATOM 630 O O . LEU A 1 83 ? 7.634 -6.228 -9.243 1.00 94.00 83 LEU A O 1
ATOM 634 N N . ALA A 1 84 ? 8.514 -4.317 -10.023 1.00 95.31 84 ALA A N 1
ATOM 635 C CA . ALA A 1 84 ? 9.637 -4.948 -10.720 1.00 95.31 84 ALA A CA 1
ATOM 636 C C . ALA A 1 84 ? 10.620 -5.643 -9.772 1.00 95.31 84 ALA A C 1
ATOM 638 O O . ALA A 1 84 ? 11.175 -6.681 -10.123 1.00 95.31 84 ALA A O 1
ATOM 639 N N . GLN A 1 85 ? 10.804 -5.118 -8.557 1.00 92.44 85 GLN A N 1
ATOM 640 C CA . GLN A 1 85 ? 11.623 -5.782 -7.539 1.00 92.44 85 GLN A CA 1
ATOM 641 C C . GLN A 1 85 ? 10.971 -7.052 -6.987 1.00 92.44 85 GLN A C 1
ATOM 643 O O . GLN A 1 85 ? 11.670 -8.007 -6.656 1.00 92.44 85 GLN A O 1
ATOM 648 N N . ILE A 1 86 ? 9.642 -7.063 -6.873 1.00 91.00 86 ILE A N 1
ATOM 649 C CA . ILE A 1 86 ? 8.888 -8.186 -6.297 1.00 91.00 86 ILE A CA 1
ATOM 650 C C . ILE A 1 86 ? 8.601 -9.264 -7.347 1.00 91.00 86 ILE A C 1
ATOM 652 O O . ILE A 1 86 ? 8.598 -10.452 -7.034 1.00 91.00 86 ILE A O 1
ATOM 656 N N . CYS A 1 87 ? 8.371 -8.864 -8.596 1.00 93.19 87 CYS A N 1
ATOM 657 C CA . CYS A 1 87 ? 8.065 -9.746 -9.710 1.00 93.19 87 CYS A CA 1
ATOM 658 C C . CYS A 1 87 ? 9.088 -9.528 -10.840 1.00 93.19 87 CYS A C 1
ATOM 660 O O . CYS A 1 87 ? 8.891 -8.648 -11.682 1.00 93.19 87 CYS A O 1
ATOM 662 N N . PRO A 1 88 ? 10.163 -10.340 -10.907 1.00 94.56 88 PRO A N 1
ATOM 663 C CA . PRO A 1 88 ? 11.195 -10.196 -11.936 1.00 94.56 88 PRO A CA 1
ATOM 664 C C . PRO A 1 88 ? 10.644 -10.241 -13.366 1.00 94.56 88 PRO A C 1
ATOM 666 O O . PRO A 1 88 ? 11.046 -9.436 -14.198 1.00 94.56 88 PRO A O 1
ATOM 669 N N . ALA A 1 89 ? 9.653 -11.101 -13.630 1.00 97.00 89 ALA A N 1
ATOM 670 C CA . ALA A 1 89 ? 8.996 -11.185 -14.936 1.00 97.00 89 ALA A CA 1
ATOM 671 C C . ALA A 1 89 ? 8.301 -9.870 -15.336 1.00 97.00 89 ALA A C 1
ATOM 673 O O . ALA A 1 89 ? 8.361 -9.461 -16.493 1.00 97.00 89 ALA A O 1
ATOM 674 N N . TYR A 1 90 ? 7.675 -9.170 -14.382 1.00 96.25 90 TYR A N 1
ATOM 675 C CA . TYR A 1 90 ? 7.135 -7.832 -14.631 1.00 96.25 90 TYR A CA 1
ATOM 676 C C . TYR A 1 90 ? 8.260 -6.837 -14.948 1.00 96.25 90 TYR A C 1
ATOM 678 O O . TYR A 1 90 ? 8.121 -6.037 -15.869 1.00 96.25 90 TYR A O 1
ATOM 686 N N . GLY A 1 91 ? 9.382 -6.908 -14.224 1.00 96.50 91 GLY A N 1
ATOM 687 C CA . GLY A 1 91 ? 10.553 -6.068 -14.477 1.00 96.50 91 GLY A CA 1
ATOM 688 C C . GLY A 1 91 ? 11.142 -6.255 -15.878 1.00 96.50 91 GLY A C 1
ATOM 689 O O . GLY A 1 91 ? 11.437 -5.270 -16.548 1.00 96.50 91 GLY A O 1
ATOM 690 N N . GLU A 1 92 ? 11.254 -7.496 -16.355 1.00 97.38 92 GLU A N 1
ATOM 691 C CA . GLU A 1 92 ? 11.724 -7.802 -17.713 1.00 97.38 92 GLU A CA 1
ATOM 692 C C . GLU A 1 92 ? 10.804 -7.209 -18.786 1.00 97.38 92 GLU A C 1
ATOM 694 O O . GLU A 1 92 ? 11.279 -6.554 -19.715 1.00 97.38 92 GLU A O 1
ATOM 699 N N . ILE A 1 93 ? 9.486 -7.375 -18.628 1.00 96.94 93 ILE A N 1
ATOM 700 C CA . ILE A 1 93 ? 8.488 -6.795 -19.539 1.00 96.94 93 ILE A CA 1
ATOM 701 C C . ILE A 1 93 ? 8.568 -5.265 -19.519 1.00 96.94 93 ILE A C 1
ATOM 703 O O . ILE A 1 93 ? 8.532 -4.629 -20.571 1.00 96.94 93 ILE A O 1
ATOM 707 N N . LEU A 1 94 ? 8.696 -4.666 -18.334 1.00 95.81 94 LEU A N 1
ATOM 708 C CA . LEU A 1 94 ? 8.802 -3.218 -18.183 1.00 95.81 94 LEU A CA 1
ATOM 709 C C . LEU A 1 94 ? 10.045 -2.667 -18.903 1.00 95.81 94 LEU A C 1
ATOM 711 O O . LEU A 1 94 ? 9.951 -1.660 -19.601 1.00 95.81 94 LEU A O 1
ATOM 715 N N . LEU A 1 95 ? 11.191 -3.344 -18.786 1.00 95.44 95 LEU A N 1
ATOM 716 C CA . LEU A 1 95 ? 12.424 -2.969 -19.485 1.00 95.44 95 LEU A CA 1
ATOM 717 C C . LEU A 1 95 ? 12.306 -3.124 -21.005 1.00 95.44 95 LEU A C 1
ATOM 719 O O . LEU A 1 95 ? 12.775 -2.260 -21.741 1.00 95.44 95 LEU A O 1
ATOM 723 N N . ASP A 1 96 ? 11.673 -4.193 -21.491 1.00 96.38 96 ASP A N 1
ATOM 724 C CA . ASP A 1 96 ? 11.400 -4.373 -22.922 1.00 96.38 96 ASP A CA 1
ATOM 725 C C . ASP A 1 96 ? 10.509 -3.248 -23.475 1.00 96.38 96 ASP A C 1
ATOM 727 O O . ASP A 1 96 ? 10.790 -2.712 -24.546 1.00 96.38 96 ASP A O 1
ATOM 731 N N . ILE A 1 97 ? 9.496 -2.811 -22.719 1.00 95.50 97 ILE A N 1
ATOM 732 C CA . ILE A 1 97 ? 8.661 -1.661 -23.092 1.00 95.50 97 ILE A CA 1
ATOM 733 C C . ILE A 1 97 ? 9.497 -0.377 -23.175 1.00 95.50 97 ILE A C 1
ATOM 735 O O . ILE A 1 97 ? 9.434 0.304 -24.196 1.00 95.50 97 ILE A O 1
ATOM 739 N N . PHE A 1 98 ? 10.324 -0.074 -22.168 1.00 93.69 98 PHE A N 1
ATOM 740 C CA . PHE A 1 98 ? 11.194 1.112 -22.195 1.00 93.69 98 PHE A CA 1
ATOM 741 C C . PHE A 1 98 ? 12.232 1.073 -23.325 1.00 93.69 98 PHE A C 1
ATOM 743 O O . PHE A 1 98 ? 12.564 2.106 -23.900 1.00 93.69 98 PHE A O 1
ATOM 750 N N . ASN A 1 99 ? 12.727 -0.112 -23.694 1.00 94.94 99 ASN A N 1
ATOM 751 C CA . ASN A 1 99 ? 13.632 -0.261 -24.836 1.00 94.94 99 ASN A CA 1
ATOM 752 C C . ASN A 1 99 ? 12.933 0.012 -26.178 1.00 94.94 99 ASN A C 1
ATOM 754 O O . ASN A 1 99 ? 13.578 0.475 -27.120 1.00 94.94 99 ASN A O 1
ATOM 758 N N . ARG A 1 100 ? 11.631 -0.285 -26.286 1.00 95.50 100 ARG A N 1
ATOM 759 C CA . ARG A 1 100 ? 10.821 -0.023 -27.490 1.00 95.50 100 ARG A CA 1
ATOM 760 C C . ARG A 1 100 ? 10.369 1.430 -27.583 1.00 95.50 100 ARG A C 1
ATOM 762 O O . ARG A 1 100 ? 10.305 1.961 -28.689 1.00 95.50 100 ARG A O 1
ATOM 769 N N . ASP A 1 101 ? 10.064 2.051 -26.449 1.00 94.12 101 ASP A N 1
ATOM 770 C CA . ASP A 1 101 ? 9.674 3.455 -26.352 1.00 94.12 101 ASP A CA 1
ATOM 771 C C . ASP A 1 101 ? 10.455 4.165 -25.231 1.00 94.12 101 ASP A C 1
ATOM 773 O O . ASP A 1 101 ? 10.010 4.201 -24.082 1.00 94.12 101 ASP A O 1
ATOM 777 N N . PRO A 1 102 ? 11.616 4.763 -25.562 1.00 86.81 102 PRO A N 1
ATOM 778 C CA . PRO A 1 102 ? 12.444 5.487 -24.598 1.00 86.81 102 PRO A CA 1
ATOM 779 C C . PRO A 1 102 ? 11.838 6.800 -24.081 1.00 86.81 102 PRO A C 1
ATOM 781 O O . PRO A 1 102 ? 12.491 7.491 -23.302 1.00 86.81 102 PRO A O 1
ATOM 784 N N . SER A 1 103 ? 10.660 7.211 -24.572 1.00 85.94 103 SER A N 1
ATOM 785 C CA . SER A 1 103 ? 9.984 8.434 -24.115 1.00 85.94 103 SER A CA 1
ATOM 786 C C . SER A 1 103 ? 9.109 8.228 -22.872 1.00 85.94 103 SER A C 1
ATOM 788 O O . SER A 1 103 ? 8.651 9.216 -22.289 1.00 85.94 103 SER A O 1
ATOM 790 N N . LEU A 1 104 ? 8.894 6.964 -22.485 1.00 72.62 104 LEU A N 1
ATOM 791 C CA . LEU A 1 104 ? 8.181 6.540 -21.278 1.00 72.62 104 LEU A CA 1
ATOM 792 C C . LEU A 1 104 ? 9.036 6.625 -20.007 1.00 72.62 104 LEU A C 1
ATOM 794 O O . LEU A 1 104 ? 10.272 6.454 -20.087 1.00 72.62 104 LEU A O 1
#

InterPro domains:
  IPR027417 P-loop containing nucleoside triphosphate hydrolase [G3DSA:3.40.50.300] (1-100)
  IPR027417 P-loop containing nucleoside triphosphate hydrolase [SSF52540] (7-83)
  IPR056884 Nephrocystin 3-like, N-terminal [PF24883] (5-101)

Organism: Dendrothele bispora (strain CBS 962.96) (NCBI:txid1314807)

Sequence (104 aa):
KCMEGTREQLLQDLEKWTTSNEQNVAWISGIAGTGKSAVAVSLASRVRENLEGSVSLALTFHCVKGEETSKLSLLVPTICYYLAQICPAYGEILLDIFNRDPSL

Radius of gyration: 16.41 Å; chains: 1; bounding box: 29×36×48 Å

pLDDT: mean 92.19, std 4.42, range [72.62, 97.38]

Secondary structure (DSSP, 8-state):
-PPTTSSHHHHHHHHHHHH-SS-S-------TTS-HHHHHHHHHHHHHHH-TTT----------TTSGGG-GGGHHHHHHHHHHHH-HHHHHHHHHHHHH-TT-

Foldseek 3Di:
DDDPPPCVVVLVVVLVVQLDPPDDDDDDDDDPPPCSVVSVVVNVVCCVVPVPPRDDDQDDQDQDPPDPSVPPVVPVVVSQVSVCVVDVVSVVVVVVVCVVPVVD